Protein AF-A0A5C5RXK4-F1 (afdb_monomer)

pLDDT: mean 85.14, std 14.41, range [38.47, 95.88]

Mean predicted aligned error: 5.99 Å

Sequence (66 aa):
MIGLGTHVVIDVGAGRRVGCRVAAIRHAPFSYVELEPLDGGARRTMPLRVVEALLLAQGPSTPRSA

Foldseek 3Di:
DADFQDWFWDDPDPRDIWIWTFHDWDPPPFTKTWTQTPVRDDIDIDGPVVRVVRCVVVPPPDPPDD

Structure (mmCIF, N/CA/C/O backbone):
data_AF-A0A5C5RXK4-F1
#
_entry.id   AF-A0A5C5RXK4-F1
#
loop_
_atom_site.group_PDB
_atom_site.id
_atom_site.type_symbol
_atom_site.label_atom_id
_atom_site.labe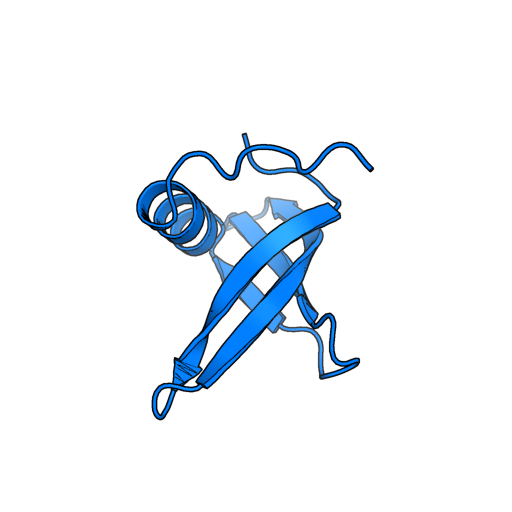l_alt_id
_atom_site.label_comp_id
_atom_site.label_asym_id
_atom_site.label_entity_id
_atom_site.label_seq_id
_atom_site.pdbx_PDB_ins_code
_atom_site.Cartn_x
_atom_site.Cartn_y
_atom_site.Cartn_z
_atom_site.occupancy
_atom_site.B_iso_or_equiv
_atom_site.auth_seq_id
_atom_site.auth_comp_id
_atom_site.auth_asym_id
_atom_site.auth_atom_id
_atom_site.pdbx_PDB_model_num
ATOM 1 N N . MET A 1 1 ? 4.450 10.373 10.781 1.00 68.81 1 MET A N 1
ATOM 2 C CA . MET A 1 1 ? 3.000 10.158 10.590 1.00 68.81 1 MET A CA 1
ATOM 3 C C . MET A 1 1 ? 2.788 9.830 9.122 1.00 68.81 1 MET A C 1
ATOM 5 O O . MET A 1 1 ? 3.286 10.585 8.297 1.00 68.81 1 MET A O 1
ATOM 9 N N . ILE A 1 2 ? 2.174 8.690 8.799 1.00 82.38 2 ILE A N 1
ATOM 10 C CA . ILE A 1 2 ? 1.899 8.300 7.409 1.00 82.38 2 ILE A CA 1
ATOM 11 C C . ILE A 1 2 ? 0.605 8.965 6.936 1.00 82.38 2 ILE A C 1
ATOM 13 O O . ILE A 1 2 ? -0.380 8.994 7.668 1.00 82.38 2 ILE A O 1
ATOM 17 N N . GLY A 1 3 ? 0.624 9.522 5.730 1.00 88.88 3 GLY A N 1
ATOM 18 C CA . GLY A 1 3 ? -0.515 10.201 5.126 1.00 88.88 3 GLY A CA 1
ATOM 19 C C . GLY A 1 3 ? -0.611 9.905 3.635 1.00 88.88 3 GLY A C 1
ATOM 20 O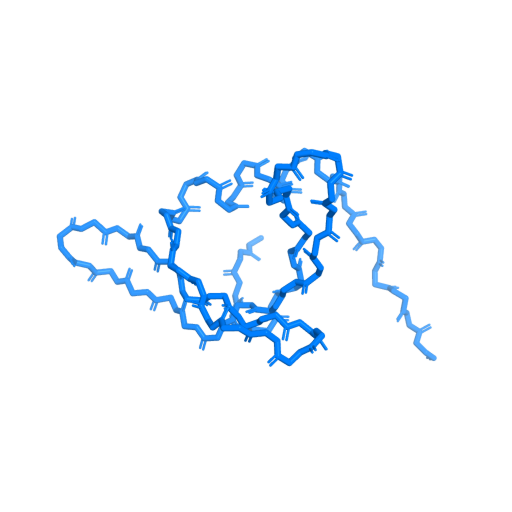 O . GLY A 1 3 ? 0.245 9.235 3.057 1.00 88.88 3 GLY A O 1
ATOM 21 N N . LEU A 1 4 ? -1.660 10.419 2.998 1.00 90.75 4 LEU A N 1
ATOM 22 C CA . LEU A 1 4 ? -1.779 10.364 1.543 1.00 90.75 4 LEU A CA 1
ATOM 23 C C . LEU A 1 4 ? -0.586 11.077 0.891 1.00 90.75 4 LEU A C 1
ATOM 25 O O . LEU A 1 4 ? -0.102 12.093 1.385 1.00 90.75 4 LEU A O 1
ATOM 29 N N . GLY A 1 5 ? -0.084 10.517 -0.205 1.00 90.19 5 GLY A N 1
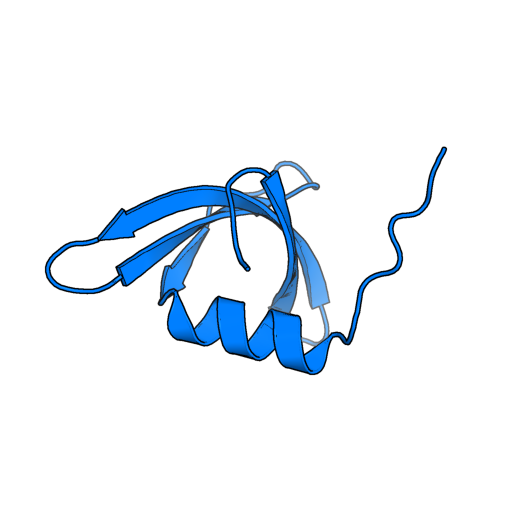ATOM 30 C CA . GLY A 1 5 ? 1.081 11.032 -0.921 1.00 90.19 5 GLY A CA 1
ATOM 31 C C . GLY A 1 5 ? 2.430 10.753 -0.251 1.00 90.19 5 GLY A C 1
ATOM 32 O O . GLY A 1 5 ? 3.457 11.027 -0.872 1.00 90.19 5 GLY A O 1
ATOM 33 N N . THR A 1 6 ? 2.472 10.174 0.959 1.00 91.81 6 THR A N 1
ATOM 34 C CA . THR A 1 6 ? 3.736 9.759 1.586 1.00 91.81 6 THR A CA 1
ATOM 35 C C . THR A 1 6 ? 4.497 8.818 0.651 1.00 91.81 6 THR A C 1
ATOM 37 O O . THR A 1 6 ? 3.938 7.832 0.165 1.00 91.81 6 THR A O 1
ATOM 40 N N . HIS A 1 7 ? 5.767 9.138 0.393 1.00 92.50 7 HIS A N 1
ATOM 41 C CA . HIS A 1 7 ? 6.653 8.300 -0.405 1.00 92.50 7 HIS A CA 1
ATOM 42 C C . HIS A 1 7 ? 7.201 7.163 0.457 1.00 92.50 7 HIS A C 1
ATOM 44 O O . HIS A 1 7 ? 7.700 7.390 1.557 1.00 92.50 7 HIS A O 1
ATOM 50 N N . VAL A 1 8 ? 7.099 5.943 -0.053 1.00 91.00 8 VAL A N 1
ATOM 51 C CA . VAL A 1 8 ? 7.564 4.722 0.598 1.00 91.00 8 VAL A CA 1
ATOM 52 C C . VAL A 1 8 ? 8.366 3.938 -0.423 1.00 91.00 8 VAL A C 1
ATOM 54 O O . VAL A 1 8 ? 7.866 3.660 -1.511 1.00 91.00 8 VAL A O 1
ATOM 57 N N . VAL A 1 9 ? 9.584 3.532 -0.075 1.00 91.75 9 VAL A N 1
ATOM 58 C CA . VAL A 1 9 ? 10.314 2.538 -0.866 1.00 91.75 9 VAL A CA 1
ATOM 59 C C . VAL A 1 9 ? 10.004 1.152 -0.314 1.00 91.75 9 VAL A C 1
ATOM 61 O O . VAL A 1 9 ? 10.200 0.900 0.875 1.00 91.75 9 VAL A O 1
ATOM 64 N N . ILE A 1 10 ? 9.515 0.257 -1.169 1.00 90.00 10 ILE A N 1
ATOM 65 C CA . ILE A 1 10 ? 9.254 -1.143 -0.819 1.00 90.00 10 ILE A CA 1
ATOM 66 C C . ILE A 1 10 ? 10.223 -2.061 -1.568 1.00 90.00 10 ILE A C 1
ATOM 68 O O . ILE A 1 10 ? 10.594 -1.784 -2.711 1.00 90.00 10 ILE A O 1
ATOM 72 N N . ASP A 1 11 ? 10.627 -3.159 -0.932 1.00 87.94 11 ASP A N 1
ATOM 73 C CA . ASP A 1 11 ? 11.329 -4.255 -1.603 1.00 87.94 11 ASP A CA 1
ATOM 74 C C . ASP A 1 11 ? 10.287 -5.218 -2.184 1.00 87.94 11 ASP A C 1
ATOM 76 O O . ASP A 1 11 ? 9.381 -5.666 -1.478 1.00 87.94 11 ASP A O 1
ATOM 80 N N . VAL A 1 12 ? 10.375 -5.486 -3.486 1.00 83.94 12 VAL A N 1
ATOM 81 C CA . VAL A 1 12 ? 9.443 -6.371 -4.201 1.00 83.94 12 VAL A CA 1
ATOM 82 C C . VAL A 1 12 ? 10.057 -7.742 -4.508 1.00 83.94 12 VAL A C 1
ATOM 84 O O . VAL A 1 12 ? 9.480 -8.503 -5.282 1.00 83.94 12 VAL A O 1
ATOM 87 N N . GLY A 1 13 ? 11.199 -8.062 -3.893 1.00 80.00 13 GLY A N 1
ATOM 88 C CA . GLY A 1 13 ? 11.961 -9.291 -4.086 1.00 80.00 13 GLY A CA 1
ATOM 89 C C . GLY A 1 13 ? 13.136 -9.125 -5.054 1.00 80.00 13 GLY A C 1
ATOM 90 O O . GLY A 1 13 ? 13.213 -8.167 -5.823 1.00 80.00 13 GLY A O 1
ATOM 91 N N . ALA A 1 14 ? 14.069 -10.084 -5.015 1.00 82.19 14 ALA A N 1
ATOM 92 C CA . ALA A 1 14 ? 15.276 -10.122 -5.856 1.00 82.19 14 ALA A CA 1
ATOM 93 C C . ALA A 1 14 ? 16.156 -8.854 -5.772 1.00 82.19 14 ALA A C 1
ATOM 95 O O . ALA A 1 14 ? 16.823 -8.485 -6.736 1.00 82.19 14 ALA A O 1
ATOM 96 N N . GLY A 1 15 ? 16.136 -8.161 -4.627 1.00 83.12 15 GLY A N 1
ATOM 97 C CA . GLY A 1 15 ? 16.864 -6.905 -4.426 1.00 83.12 15 GLY A CA 1
ATOM 98 C C . GLY A 1 15 ? 16.273 -5.712 -5.184 1.00 83.12 15 GLY A C 1
ATOM 99 O O . GLY A 1 15 ? 16.888 -4.645 -5.229 1.00 83.12 15 GLY A O 1
ATOM 100 N N . ARG A 1 16 ? 15.086 -5.861 -5.787 1.00 84.12 16 ARG A N 1
ATOM 101 C CA . ARG A 1 16 ? 14.420 -4.786 -6.516 1.00 84.12 16 ARG A CA 1
ATOM 102 C C . ARG A 1 16 ? 13.627 -3.919 -5.547 1.00 84.12 16 ARG A C 1
ATOM 104 O O . ARG A 1 16 ? 12.685 -4.369 -4.900 1.00 84.12 16 ARG A O 1
ATOM 111 N N . ARG A 1 17 ? 13.973 -2.635 -5.518 1.00 89.38 17 ARG A N 1
ATOM 112 C CA . ARG A 1 17 ? 13.258 -1.606 -4.760 1.00 89.38 17 ARG A CA 1
ATOM 113 C C . ARG A 1 17 ? 12.378 -0.786 -5.688 1.00 89.38 17 ARG A C 1
ATOM 115 O O . ARG A 1 17 ? 12.801 -0.435 -6.787 1.00 89.38 17 ARG A O 1
ATOM 122 N N . VAL A 1 18 ? 11.170 -0.475 -5.239 1.00 90.50 18 VAL A N 1
ATOM 123 C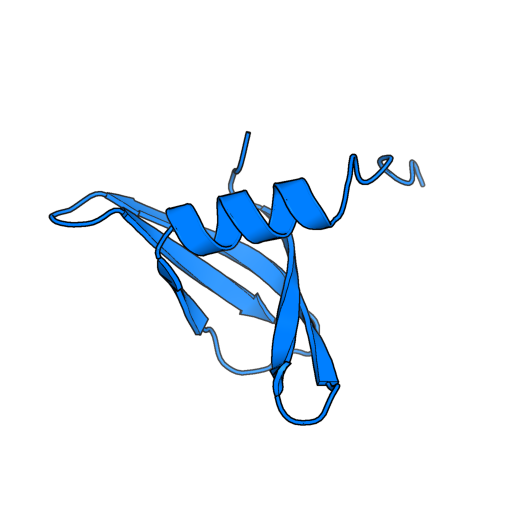 CA . VAL A 1 18 ? 10.207 0.342 -5.983 1.00 90.50 18 VAL A CA 1
ATOM 124 C C . VAL A 1 18 ? 9.735 1.476 -5.085 1.00 90.50 18 VAL A C 1
ATOM 126 O O . VAL A 1 18 ? 9.351 1.248 -3.938 1.00 90.50 18 VAL A O 1
ATOM 129 N N . GLY A 1 19 ? 9.793 2.702 -5.604 1.00 93.19 19 GLY A N 1
ATOM 130 C CA . GLY A 1 19 ? 9.192 3.862 -4.955 1.00 93.19 19 GLY A CA 1
ATOM 131 C C . GLY A 1 19 ? 7.685 3.869 -5.178 1.00 93.19 19 GLY A C 1
ATOM 132 O O . GLY A 1 19 ? 7.216 3.701 -6.304 1.00 93.19 19 GLY A O 1
ATOM 133 N N . CYS A 1 20 ? 6.924 4.073 -4.112 1.00 94.62 20 CYS A N 1
ATOM 134 C CA . CYS A 1 20 ? 5.469 4.109 -4.126 1.00 94.62 20 CYS A CA 1
ATOM 135 C C . CYS A 1 20 ? 4.950 5.337 -3.377 1.00 94.62 20 CYS A C 1
ATOM 137 O O . CYS A 1 20 ? 5.586 5.818 -2.442 1.00 94.62 20 CYS A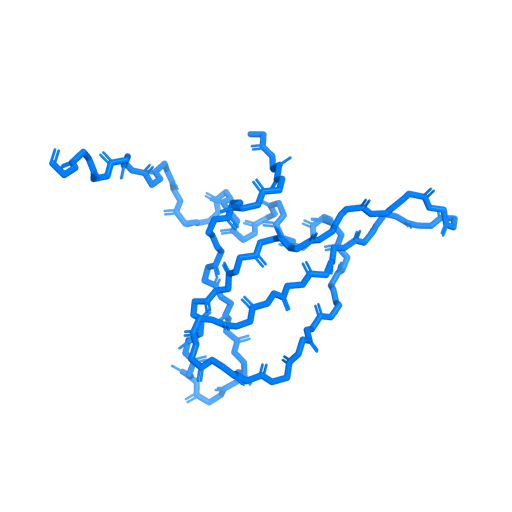 O 1
ATOM 139 N N . ARG A 1 21 ? 3.761 5.816 -3.735 1.00 94.94 21 ARG A N 1
ATOM 140 C CA . ARG A 1 21 ? 3.014 6.820 -2.965 1.00 94.94 21 ARG A CA 1
ATOM 141 C C . ARG A 1 21 ? 1.813 6.177 -2.294 1.00 94.94 21 ARG A C 1
ATOM 143 O O . ARG A 1 21 ? 1.148 5.340 -2.897 1.00 94.94 21 ARG A O 1
ATOM 150 N N . VAL A 1 22 ? 1.504 6.590 -1.070 1.00 94.75 22 VAL A N 1
ATOM 151 C CA . VAL A 1 22 ? 0.255 6.195 -0.405 1.00 94.75 22 VAL A CA 1
ATOM 152 C C . VAL A 1 22 ? -0.924 6.840 -1.135 1.00 94.75 22 VAL A C 1
ATOM 154 O O . VAL A 1 22 ? -1.100 8.055 -1.086 1.00 94.75 22 VAL A O 1
ATOM 157 N N . ALA A 1 23 ? -1.724 6.029 -1.817 1.00 95.19 23 ALA A N 1
ATOM 158 C CA . ALA A 1 23 ? -2.903 6.465 -2.561 1.00 95.19 23 ALA A CA 1
ATOM 159 C C . ALA A 1 23 ? -4.171 6.449 -1.697 1.00 95.19 23 ALA A C 1
ATOM 161 O O . ALA A 1 23 ? -5.044 7.296 -1.867 1.00 95.19 23 ALA A O 1
ATOM 162 N N . ALA A 1 24 ? -4.265 5.510 -0.752 1.00 95.12 24 ALA A N 1
ATOM 163 C CA . ALA A 1 24 ? -5.365 5.439 0.203 1.00 95.12 24 ALA A CA 1
ATOM 164 C C . ALA A 1 24 ? -4.912 4.811 1.524 1.00 95.12 24 ALA A C 1
ATOM 166 O O . ALA A 1 24 ? -4.039 3.941 1.543 1.00 95.12 24 ALA A O 1
ATOM 167 N N . ILE A 1 25 ? -5.554 5.221 2.617 1.00 94.94 25 ILE A N 1
ATOM 168 C CA . ILE A 1 25 ? -5.465 4.581 3.933 1.00 94.94 25 ILE A CA 1
ATOM 169 C C . ILE A 1 25 ? -6.884 4.155 4.300 1.00 94.94 25 ILE A C 1
ATOM 171 O O . ILE A 1 25 ? -7.805 4.971 4.258 1.00 94.94 25 ILE A O 1
ATOM 175 N N . ARG A 1 26 ? -7.077 2.878 4.624 1.00 94.44 26 ARG A N 1
ATOM 176 C CA . ARG A 1 26 ? -8.386 2.327 4.985 1.00 94.44 26 ARG A CA 1
ATOM 177 C C . ARG A 1 26 ? -8.312 1.632 6.334 1.00 94.44 26 ARG A C 1
ATOM 179 O O . ARG A 1 26 ? -7.342 0.937 6.633 1.00 94.44 26 ARG A O 1
ATOM 186 N N . HIS A 1 27 ? -9.370 1.800 7.120 1.00 92.38 27 HIS A N 1
ATOM 187 C CA . HIS A 1 27 ? -9.504 1.249 8.464 1.00 92.38 27 HIS A CA 1
ATOM 188 C C . HIS A 1 27 ? -10.810 0.445 8.550 1.00 92.38 27 HIS A C 1
ATOM 190 O O . HIS A 1 27 ? -11.858 1.065 8.686 1.00 92.38 27 HIS A O 1
ATOM 196 N N . ALA A 1 28 ? -10.762 -0.893 8.406 1.00 85.00 28 ALA A N 1
ATOM 197 C CA . ALA A 1 28 ? -11.774 -1.868 8.877 1.00 85.00 28 ALA A CA 1
ATOM 198 C C . ALA A 1 28 ? -11.631 -3.243 8.180 1.00 85.00 28 ALA A C 1
ATOM 200 O O . ALA A 1 28 ? -11.467 -3.281 6.959 1.00 85.00 28 ALA A O 1
ATOM 201 N N . PRO A 1 29 ? -11.765 -4.382 8.898 1.00 84.50 29 PRO A N 1
ATOM 202 C CA . PRO A 1 29 ? -11.501 -4.570 10.333 1.00 84.50 29 PRO A CA 1
ATOM 203 C C . PRO A 1 29 ? -9.997 -4.480 10.668 1.00 84.50 29 PRO A C 1
ATOM 205 O O . PRO A 1 29 ? -9.623 -4.398 11.832 1.00 84.50 29 PRO A O 1
ATOM 208 N N . PHE A 1 30 ? -9.135 -4.445 9.647 1.00 89.75 30 PHE A N 1
ATOM 209 C CA . PHE A 1 30 ? -7.697 -4.207 9.758 1.00 89.75 30 PHE A CA 1
ATOM 210 C C . PHE A 1 30 ? -7.318 -2.942 8.987 1.00 89.75 30 PHE A C 1
ATOM 212 O O . PHE A 1 30 ? -7.959 -2.601 7.992 1.00 89.75 30 PHE A O 1
ATOM 219 N N . SER A 1 31 ? -6.272 -2.250 9.438 1.00 94.56 31 SER A N 1
ATOM 220 C CA . SER A 1 31 ? -5.747 -1.075 8.740 1.00 94.56 31 SER A CA 1
ATOM 221 C C . SER A 1 31 ? -4.814 -1.493 7.606 1.00 94.56 31 SER A C 1
ATOM 223 O O . SER A 1 31 ? -3.833 -2.212 7.830 1.00 94.56 31 SER A O 1
ATOM 225 N N . TYR A 1 32 ? -5.081 -1.008 6.400 1.00 95.31 32 TYR A N 1
ATOM 226 C CA . TYR A 1 32 ? -4.247 -1.241 5.226 1.00 95.31 32 TYR A CA 1
ATOM 227 C C . TYR A 1 32 ? -4.103 0.026 4.388 1.00 95.31 32 TYR A C 1
ATOM 229 O O . TYR A 1 32 ? -4.869 0.982 4.513 1.00 95.31 32 TYR A O 1
ATOM 237 N N . VAL A 1 33 ? -3.084 0.019 3.540 1.00 95.50 33 VAL A N 1
ATOM 238 C CA . VAL A 1 33 ? -2.744 1.105 2.629 1.00 95.50 33 VAL A CA 1
ATOM 239 C C . VAL A 1 33 ? -2.693 0.605 1.204 1.00 95.50 33 VAL A C 1
ATOM 241 O O . VAL A 1 33 ? -2.180 -0.481 0.931 1.00 95.50 33 VAL A O 1
ATOM 244 N N . GLU A 1 34 ? -3.219 1.423 0.302 1.00 95.69 34 GLU A N 1
ATOM 245 C CA . GLU A 1 34 ? -3.025 1.271 -1.133 1.00 95.69 34 GLU A CA 1
ATOM 2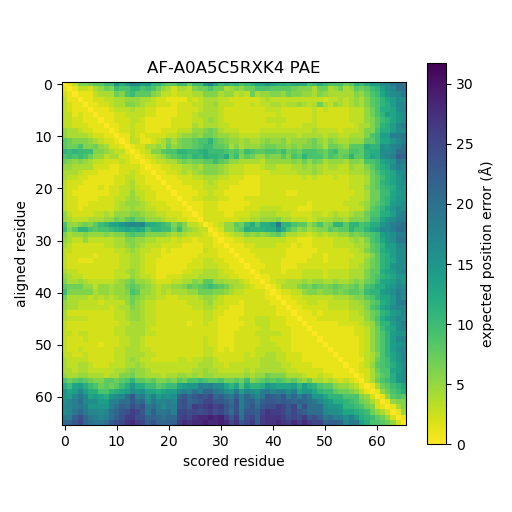46 C C . GLU A 1 34 ? -1.814 2.113 -1.543 1.00 95.69 34 GLU A C 1
ATOM 248 O O . GLU A 1 34 ? -1.729 3.302 -1.235 1.00 95.69 34 GLU A O 1
ATOM 253 N N . LEU A 1 35 ? -0.869 1.479 -2.222 1.00 95.19 35 LEU A N 1
ATOM 254 C CA . LEU A 1 35 ? 0.377 2.046 -2.701 1.00 95.19 35 LEU A CA 1
ATOM 255 C C . LEU A 1 35 ? 0.329 2.119 -4.223 1.00 95.19 35 LEU A C 1
ATOM 257 O O . LEU A 1 35 ? 0.120 1.108 -4.895 1.00 95.19 35 LEU A O 1
ATOM 261 N N . GLU A 1 36 ? 0.552 3.309 -4.760 1.00 95.88 36 GLU A N 1
ATOM 262 C CA . GLU A 1 36 ? 0.691 3.550 -6.190 1.00 95.88 36 GLU A CA 1
ATOM 263 C C . GLU A 1 36 ? 2.178 3.610 -6.559 1.00 95.88 36 GLU A C 1
ATOM 265 O O . GLU A 1 36 ? 2.890 4.488 -6.059 1.00 95.88 36 GLU A O 1
ATOM 270 N N . PRO A 1 37 ? 2.686 2.674 -7.378 1.00 93.94 37 PRO A N 1
ATOM 271 C CA . PRO A 1 37 ? 4.067 2.710 -7.838 1.00 93.94 37 PRO A CA 1
ATOM 272 C C . PRO A 1 37 ? 4.362 3.945 -8.690 1.00 93.94 37 PRO A C 1
ATOM 274 O O . PRO A 1 37 ? 3.605 4.295 -9.592 1.00 93.94 37 PRO A O 1
ATOM 277 N N . LEU A 1 38 ? 5.501 4.584 -8.431 1.00 92.38 38 LEU A N 1
ATOM 278 C CA . LEU A 1 38 ? 5.962 5.751 -9.187 1.00 92.38 38 LEU A CA 1
ATOM 279 C C . LEU A 1 38 ? 6.367 5.421 -10.627 1.00 92.38 38 LEU A C 1
ATOM 281 O O . LEU A 1 38 ? 6.421 6.316 -11.463 1.00 92.38 38 LEU A O 1
ATOM 285 N N . ASP A 1 39 ? 6.662 4.154 -10.908 1.00 89.62 39 ASP A N 1
ATOM 286 C CA . ASP A 1 39 ? 7.011 3.648 -12.236 1.00 89.62 39 ASP A CA 1
ATOM 287 C C . ASP A 1 39 ? 5.778 3.311 -13.096 1.00 89.62 39 ASP A C 1
ATOM 289 O O . ASP A 1 39 ? 5.921 2.756 -14.183 1.00 89.62 39 ASP A O 1
ATOM 293 N N . GLY A 1 40 ? 4.567 3.637 -12.623 1.00 87.31 40 GLY A N 1
ATOM 294 C CA . GLY A 1 40 ? 3.314 3.329 -13.317 1.00 87.31 40 GLY A CA 1
ATOM 295 C C . GLY A 1 40 ? 2.898 1.858 -13.218 1.00 87.31 40 GLY A C 1
ATOM 296 O O . GLY A 1 40 ? 2.008 1.420 -13.945 1.00 87.31 40 GLY A O 1
ATOM 297 N N . GLY A 1 41 ? 3.537 1.079 -12.339 1.00 87.25 41 GLY A N 1
ATOM 298 C CA . GLY A 1 41 ? 3.175 -0.309 -12.079 1.00 87.25 41 GLY A CA 1
ATOM 299 C C . GLY A 1 41 ? 1.808 -0.487 -11.403 1.00 87.25 41 GLY A C 1
ATOM 300 O O . GLY A 1 41 ? 1.133 0.459 -10.998 1.00 87.25 41 GLY A O 1
ATOM 301 N N . ALA A 1 42 ? 1.406 -1.748 -11.230 1.00 90.50 42 ALA A N 1
ATOM 302 C CA . ALA A 1 42 ? 0.147 -2.093 -10.574 1.00 90.50 42 ALA A CA 1
ATOM 303 C C . ALA A 1 42 ? 0.108 -1.627 -9.109 1.00 90.50 42 ALA A C 1
ATOM 305 O O . ALA A 1 42 ? 1.069 -1.825 -8.358 1.00 90.50 42 ALA A O 1
ATOM 306 N N . ARG A 1 43 ? -1.036 -1.070 -8.689 1.00 92.69 43 ARG A N 1
ATOM 307 C CA . ARG A 1 43 ? -1.283 -0.707 -7.288 1.00 92.69 43 ARG A CA 1
ATOM 308 C C . ARG A 1 43 ? -1.128 -1.915 -6.373 1.00 92.69 43 ARG A C 1
ATOM 310 O O . ARG A 1 43 ? -1.482 -3.038 -6.729 1.00 92.69 43 ARG A O 1
ATOM 317 N N . ARG A 1 44 ? -0.603 -1.668 -5.178 1.00 92.12 44 ARG A N 1
ATOM 318 C CA . ARG A 1 44 ? -0.330 -2.699 -4.175 1.00 92.12 44 ARG A CA 1
ATOM 319 C C . ARG A 1 44 ? -1.067 -2.387 -2.892 1.00 92.12 44 ARG A C 1
ATOM 321 O O . ARG A 1 44 ? -1.157 -1.232 -2.500 1.00 92.12 44 ARG A O 1
ATOM 328 N N . THR A 1 45 ? -1.533 -3.419 -2.209 1.00 94.06 45 THR A N 1
ATOM 329 C CA . THR A 1 45 ? -2.140 -3.281 -0.886 1.00 94.06 45 THR A CA 1
ATOM 330 C C . THR A 1 45 ? -1.221 -3.895 0.153 1.00 94.06 45 THR A C 1
ATOM 332 O O . THR A 1 45 ? -0.740 -5.012 -0.025 1.00 94.06 45 THR A O 1
ATOM 335 N N . MET A 1 46 ? -0.968 -3.169 1.240 1.00 93.06 46 MET A N 1
ATOM 336 C CA . MET A 1 46 ? -0.138 -3.646 2.345 1.00 93.06 46 MET A C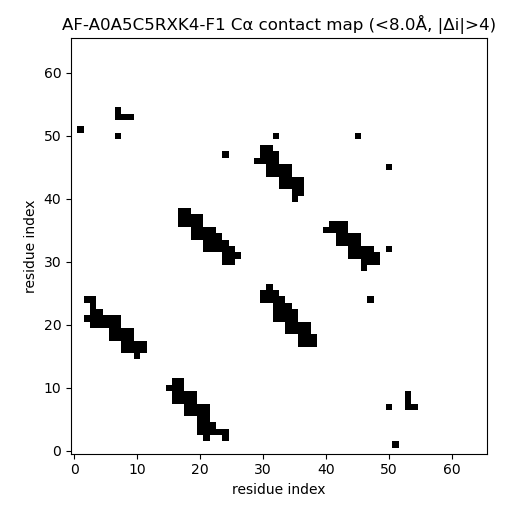A 1
ATOM 337 C C . MET A 1 46 ? -0.769 -3.309 3.699 1.00 93.06 46 MET A C 1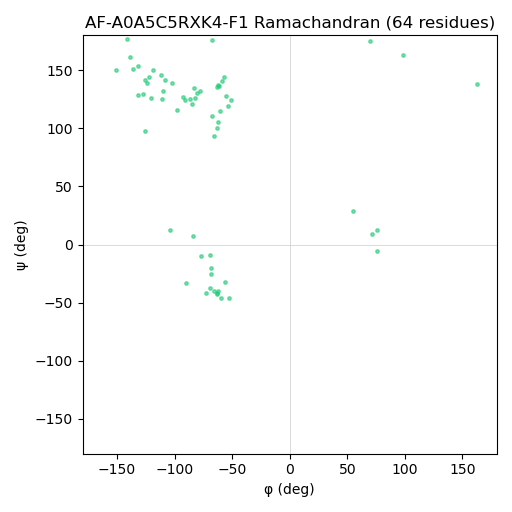
ATOM 339 O O . MET A 1 46 ? -1.458 -2.294 3.814 1.00 93.06 46 MET A O 1
ATOM 343 N N . PRO A 1 47 ? -0.524 -4.109 4.752 1.00 94.81 47 PRO A N 1
ATOM 344 C CA . PRO A 1 47 ? -0.939 -3.745 6.101 1.00 94.81 47 PRO A CA 1
ATOM 345 C C . PRO A 1 47 ? -0.263 -2.444 6.544 1.00 94.81 47 PRO A C 1
ATOM 347 O O . PRO A 1 47 ? 0.948 -2.292 6.373 1.00 94.81 47 PRO A O 1
ATOM 350 N N . LEU A 1 48 ? -1.022 -1.545 7.176 1.00 93.56 48 LEU A N 1
ATOM 351 C CA . LEU A 1 48 ? -0.532 -0.232 7.617 1.00 93.56 48 LEU A CA 1
ATOM 352 C C . LEU A 1 48 ? 0.743 -0.355 8.467 1.00 93.56 48 LEU A C 1
ATOM 354 O O . LEU A 1 48 ? 1.746 0.287 8.170 1.00 93.56 48 LEU A O 1
ATOM 358 N N . ARG A 1 49 ? 0.740 -1.288 9.429 1.00 92.62 49 ARG A N 1
ATOM 359 C CA . ARG A 1 49 ? 1.878 -1.573 10.322 1.00 92.62 49 ARG A CA 1
ATOM 360 C C . ARG A 1 49 ? 3.180 -1.916 9.593 1.00 92.62 49 ARG A C 1
ATOM 362 O O . ARG A 1 49 ? 4.262 -1.624 10.088 1.00 92.62 49 ARG A O 1
ATOM 369 N N . VAL A 1 50 ? 3.092 -2.557 8.423 1.00 92.62 50 VAL A N 1
ATOM 370 C CA . VAL A 1 50 ? 4.281 -2.916 7.634 1.00 92.62 50 VAL A CA 1
ATOM 371 C C . VAL A 1 50 ? 4.867 -1.661 7.006 1.00 92.62 50 VAL A C 1
ATOM 373 O O . VAL A 1 50 ? 6.077 -1.468 7.025 1.00 92.62 50 VAL A O 1
ATOM 376 N N . VAL A 1 51 ? 4.012 -0.780 6.492 1.00 91.88 51 VAL A N 1
ATOM 377 C CA . VAL A 1 51 ? 4.454 0.472 5.874 1.00 91.88 51 VAL A CA 1
ATOM 378 C C . VAL A 1 51 ? 5.014 1.441 6.915 1.00 91.88 51 VAL A C 1
ATOM 380 O O . VAL A 1 51 ? 6.033 2.078 6.664 1.00 91.88 51 VAL A O 1
ATOM 383 N N . GLU A 1 52 ? 4.429 1.489 8.110 1.00 91.25 52 GLU A N 1
ATOM 384 C CA . GLU A 1 52 ? 4.983 2.242 9.241 1.00 91.25 52 GLU A CA 1
ATOM 385 C C . GLU A 1 52 ? 6.384 1.745 9.626 1.00 91.25 52 GLU A C 1
ATOM 387 O O . GLU A 1 52 ? 7.304 2.551 9.758 1.00 91.25 52 GLU A O 1
ATOM 392 N N . ALA A 1 53 ? 6.580 0.426 9.728 1.00 90.50 53 ALA A N 1
ATOM 393 C CA . ALA A 1 53 ? 7.890 -0.158 10.011 1.00 90.50 53 ALA A CA 1
ATOM 394 C C . ALA A 1 53 ? 8.921 0.148 8.910 1.00 90.50 53 ALA A C 1
ATOM 396 O O . ALA A 1 53 ? 10.069 0.472 9.211 1.00 90.50 53 ALA A O 1
ATOM 397 N N . LEU A 1 54 ? 8.512 0.098 7.637 1.00 89.06 54 LEU A N 1
ATOM 398 C CA . LEU A 1 54 ? 9.375 0.445 6.505 1.00 89.06 54 LEU A CA 1
ATOM 399 C C . LEU A 1 54 ? 9.814 1.910 6.543 1.00 89.06 54 LEU A C 1
ATOM 401 O O . LEU A 1 54 ? 10.981 2.193 6.282 1.00 89.06 54 LEU A O 1
ATOM 405 N N . LEU A 1 55 ? 8.906 2.829 6.876 1.00 86.31 55 LEU A N 1
ATOM 406 C CA . LEU A 1 55 ? 9.223 4.251 7.013 1.00 86.31 55 LEU A CA 1
ATOM 407 C C . LEU A 1 55 ? 10.178 4.512 8.182 1.00 86.31 55 LEU A C 1
ATOM 409 O O . LEU A 1 55 ? 11.108 5.299 8.043 1.00 86.31 55 LEU A O 1
ATOM 413 N N . LEU A 1 56 ? 9.994 3.822 9.311 1.00 86.50 56 LEU A N 1
ATOM 414 C CA . LEU A 1 56 ? 10.917 3.908 10.445 1.00 86.50 56 LEU A CA 1
ATOM 415 C C . LEU A 1 56 ? 12.319 3.400 10.075 1.00 86.50 56 LEU A C 1
ATOM 417 O O . LEU A 1 56 ? 13.311 4.041 10.414 1.00 86.50 56 LEU A O 1
ATOM 421 N N . ALA A 1 57 ? 12.405 2.289 9.338 1.00 84.75 57 ALA A N 1
ATOM 422 C CA . ALA A 1 57 ? 13.673 1.722 8.877 1.00 84.75 57 ALA A CA 1
ATOM 423 C C . ALA A 1 57 ? 14.387 2.593 7.824 1.00 84.75 57 ALA A C 1
ATOM 425 O O . ALA A 1 57 ? 15.608 2.530 7.702 1.00 84.75 57 ALA A O 1
ATOM 426 N N . GLN A 1 58 ? 13.644 3.408 7.070 1.00 76.44 58 GLN A N 1
ATOM 427 C CA . GLN A 1 58 ? 14.192 4.332 6.068 1.00 76.44 58 GLN A CA 1
ATOM 428 C C . GLN A 1 58 ? 14.809 5.600 6.684 1.00 76.44 58 GLN A C 1
ATOM 430 O O . GLN A 1 58 ? 15.501 6.336 5.980 1.00 76.44 58 GLN A O 1
ATOM 435 N N . GLY A 1 59 ? 14.615 5.838 7.987 1.00 64.56 59 GLY A N 1
ATOM 436 C CA . GLY A 1 59 ? 15.052 7.061 8.660 1.00 64.56 59 GLY A CA 1
ATOM 437 C C . GLY A 1 59 ? 14.242 8.292 8.224 1.00 64.56 59 GLY A C 1
ATOM 438 O O . GLY A 1 59 ? 13.381 8.200 7.346 1.00 64.56 59 GLY A O 1
ATOM 439 N N . PRO A 1 60 ? 14.468 9.469 8.838 1.00 57.50 60 PRO A N 1
ATOM 440 C CA . PRO A 1 60 ? 13.822 10.696 8.400 1.00 57.50 60 PRO A CA 1
ATOM 441 C C . PRO A 1 60 ? 14.267 10.996 6.967 1.00 57.50 60 PRO A C 1
ATOM 443 O O . PRO A 1 60 ? 15.392 11.433 6.731 1.00 57.50 60 PRO A O 1
ATOM 446 N N . SER A 1 61 ? 13.381 10.762 6.001 1.00 53.88 61 SER A N 1
ATOM 447 C CA . SER A 1 61 ? 13.551 11.292 4.657 1.00 53.88 61 SER A CA 1
ATOM 448 C C . SER A 1 61 ? 13.513 12.811 4.780 1.00 53.88 61 SER A C 1
ATOM 450 O O . SER A 1 61 ? 12.440 13.396 4.945 1.00 53.88 61 SER A O 1
ATOM 452 N N . THR A 1 62 ? 14.678 13.456 4.767 1.00 46.69 62 THR A N 1
ATOM 453 C CA . THR A 1 62 ? 14.774 14.905 4.618 1.00 46.69 62 THR A CA 1
ATOM 454 C C . THR A 1 62 ? 13.935 15.286 3.400 1.00 46.69 62 THR A C 1
ATOM 456 O O . THR A 1 62 ? 14.147 14.714 2.324 1.00 46.69 62 THR A O 1
ATOM 459 N N . PRO A 1 63 ? 12.954 16.195 3.527 1.00 46.59 63 PRO A N 1
ATOM 460 C CA . PRO A 1 63 ? 12.277 16.703 2.352 1.00 46.59 63 PRO A CA 1
ATOM 461 C C . PRO A 1 63 ? 13.358 17.369 1.499 1.00 46.59 63 PRO A C 1
ATOM 463 O O . PRO A 1 63 ? 13.992 18.331 1.931 1.00 46.59 63 PRO A O 1
ATOM 466 N N . ARG A 1 64 ? 13.630 16.830 0.305 1.00 47.03 64 ARG A N 1
ATOM 467 C CA . ARG A 1 64 ? 14.321 17.609 -0.722 1.00 47.03 64 ARG A CA 1
ATOM 468 C C . ARG A 1 64 ? 13.355 18.727 -1.099 1.00 47.03 64 ARG A C 1
ATOM 470 O O . ARG A 1 64 ? 12.458 18.508 -1.90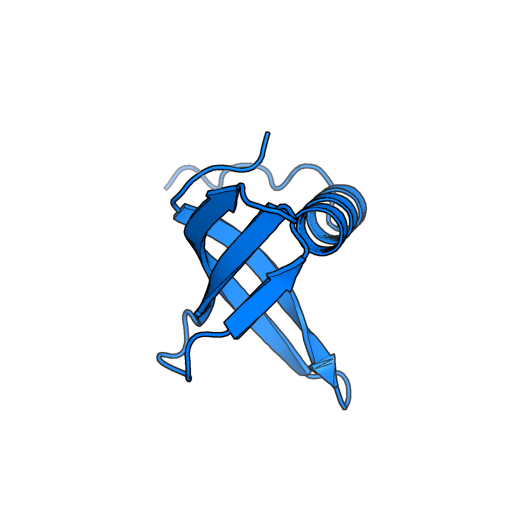8 1.00 47.03 64 ARG A O 1
ATOM 477 N N . SER A 1 65 ? 13.507 19.879 -0.449 1.00 40.94 65 SER A N 1
ATOM 478 C CA . SER A 1 65 ? 13.043 21.148 -0.995 1.00 40.94 65 SER A CA 1
ATOM 479 C C . SER A 1 65 ? 13.654 21.275 -2.387 1.00 40.94 65 SER A C 1
ATOM 481 O O . SER A 1 65 ? 14.875 21.173 -2.534 1.00 40.94 65 SER A O 1
ATOM 483 N N . ALA A 1 66 ? 12.782 21.365 -3.387 1.00 38.47 66 ALA A N 1
ATOM 484 C CA . ALA A 1 66 ? 13.139 21.828 -4.719 1.00 38.47 66 ALA A CA 1
ATOM 485 C C . ALA A 1 66 ? 13.477 23.323 -4.673 1.00 38.47 66 ALA A C 1
ATOM 487 O O . ALA A 1 66 ? 12.924 24.013 -3.783 1.00 38.47 66 ALA A O 1
#

Radius of gyration: 11.84 Å; Cα contacts (8 Å, |Δi|>4): 103; chains: 1; bounding box: 29×32×24 Å

Organism: NCBI:txid2592068

Solvent-accessible surface area (backbone atoms only — not comparable to full-atom values): 4104 Å² total; per-residue (Å²): 136,91,52,78,63,41,76,43,73,42,77,79,57,94,88,41,73,44,55,24,28,28,72,42,79,47,81,68,101,57,52,32,29,35,31,39,35,74,85,73,53,79,71,43,78,47,50,38,71,58,55,53,52,47,50,64,74,66,46,87,74,74,79,79,76,126

Nearest PDB structures (foldseek):
  7bqz-assembly4_G  TM=7.545E-01  e=1.810E+00  Homo sapiens
  2ns2-assembly1_B  TM=7.479E-01  e=2.557E+00  Homo sapiens
  8tp8-assembly1_A  TM=6.056E-01  e=1.281E+00  Caulobacter vibrioides NA1000
  2lcl-assembly1_A  TM=5.777E-01  e=9.609E-01  Escherichia coli O157:H7
  7bu9-assembly4_G  TM=7.274E-01  e=3.409E+00  Homo sapiens

Secondary structure (DSSP, 8-state):
---TT-EEEEE-STT-EEEEEEEEEEESSSEEEEEEETTS---EEEEHHHHHHHHHHT--------